Protein AF-A0A9E3J7A1-F1 (afdb_monomer_lite)

Radius of gyration: 21.04 Å; chains: 1; bounding box: 56×42×34 Å

Secondary structure (DSSP, 8-state):
--HHHHHHHHHHHHHHHHHHHHHHHHHHHHHHHHHHHHTTT--HHHHHHSSTTHHHHHHHHHH-S--EEE-TTS-EEEGGGGS--

Stru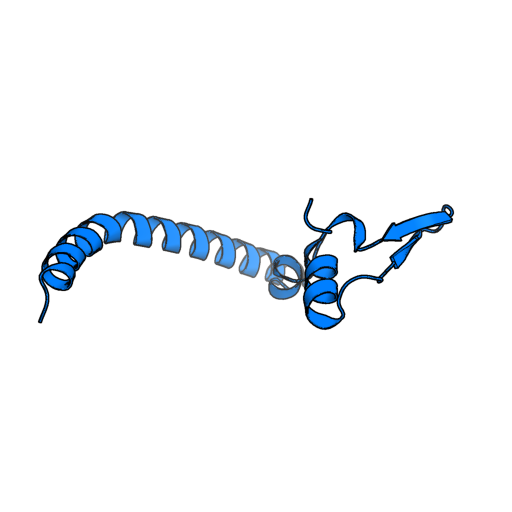cture (mmCIF, N/CA/C/O backbone):
data_AF-A0A9E3J7A1-F1
#
_entry.id   AF-A0A9E3J7A1-F1
#
loop_
_atom_site.group_PDB
_atom_site.id
_atom_site.type_symbol
_atom_site.label_atom_id
_atom_site.label_alt_id
_atom_site.label_comp_id
_atom_site.label_asym_id
_atom_site.label_entity_id
_atom_site.label_seq_id
_atom_site.pdbx_PDB_ins_code
_atom_site.Cartn_x
_atom_site.Cartn_y
_atom_site.Cartn_z
_atom_site.occupancy
_atom_site.B_iso_or_equiv
_atom_site.auth_seq_id
_atom_site.auth_comp_id
_atom_site.auth_asym_id
_atom_site.auth_atom_id
_atom_site.pdbx_PDB_model_num
ATOM 1 N N . MET A 1 1 ? -28.358 -26.166 14.920 1.00 51.28 1 MET A N 1
ATOM 2 C CA . MET A 1 1 ? -27.934 -24.818 14.480 1.00 51.28 1 MET A CA 1
ATOM 3 C C . MET A 1 1 ? -27.247 -24.166 15.671 1.00 51.28 1 MET A C 1
ATOM 5 O O . MET A 1 1 ? -27.869 -24.073 16.715 1.00 51.28 1 MET A O 1
ATOM 9 N N . THR A 1 2 ? -25.939 -23.950 15.597 1.00 55.00 2 THR A N 1
ATOM 10 C CA . THR A 1 2 ? -24.992 -24.191 16.702 1.00 55.00 2 THR A CA 1
ATOM 11 C C . THR A 1 2 ? -24.644 -22.965 17.558 1.00 55.00 2 THR A C 1
ATOM 13 O O . THR A 1 2 ? -24.537 -21.849 17.061 1.00 55.00 2 THR A O 1
ATOM 16 N N . ASP A 1 3 ? -24.372 -23.231 18.840 1.00 63.47 3 ASP A N 1
ATOM 17 C CA . ASP A 1 3 ? -23.874 -22.372 19.940 1.00 63.47 3 ASP A CA 1
ATOM 18 C C . ASP A 1 3 ? -22.688 -21.432 19.592 1.00 63.47 3 ASP A C 1
ATOM 20 O O . ASP A 1 3 ? -22.376 -20.488 20.315 1.00 63.47 3 ASP A O 1
ATOM 24 N N . LEU A 1 4 ? -22.031 -21.654 18.449 1.00 62.97 4 LEU A N 1
ATOM 25 C CA . LEU A 1 4 ? -21.037 -20.739 17.886 1.00 62.97 4 LEU A CA 1
ATOM 26 C C . LEU A 1 4 ? -21.688 -19.437 17.401 1.00 62.97 4 LEU A C 1
ATOM 28 O O . LEU A 1 4 ? -21.229 -18.362 17.773 1.00 62.97 4 LEU A O 1
ATOM 32 N N . GLY A 1 5 ? -22.789 -19.516 16.644 1.00 62.59 5 GLY A N 1
ATOM 33 C CA . GLY A 1 5 ? -23.450 -18.338 16.069 1.00 62.59 5 GLY A CA 1
ATOM 34 C C . GLY A 1 5 ? -24.014 -17.388 17.130 1.00 62.59 5 GLY A C 1
ATOM 35 O O . GLY A 1 5 ? -23.908 -16.170 16.993 1.00 62.59 5 GLY A O 1
ATOM 36 N N . THR A 1 6 ? -24.520 -17.941 18.235 1.00 63.44 6 THR A N 1
ATOM 37 C CA . THR A 1 6 ? -25.047 -17.179 19.377 1.00 63.44 6 THR A CA 1
ATOM 38 C C . THR A 1 6 ? -23.951 -16.487 20.194 1.00 63.44 6 THR A C 1
ATOM 40 O O . THR A 1 6 ? -24.213 -15.443 20.787 1.00 63.44 6 THR A O 1
ATOM 43 N N . ARG A 1 7 ? -22.710 -17.004 20.206 1.00 63.28 7 ARG A N 1
ATOM 44 C CA . ARG A 1 7 ? -21.546 -16.318 20.805 1.00 63.28 7 ARG A CA 1
ATOM 45 C C . ARG A 1 7 ? -20.910 -15.286 19.872 1.00 63.28 7 ARG A C 1
ATOM 47 O O . ARG A 1 7 ? -20.380 -14.284 20.354 1.00 63.28 7 ARG A O 1
ATOM 54 N N . THR A 1 8 ? -20.949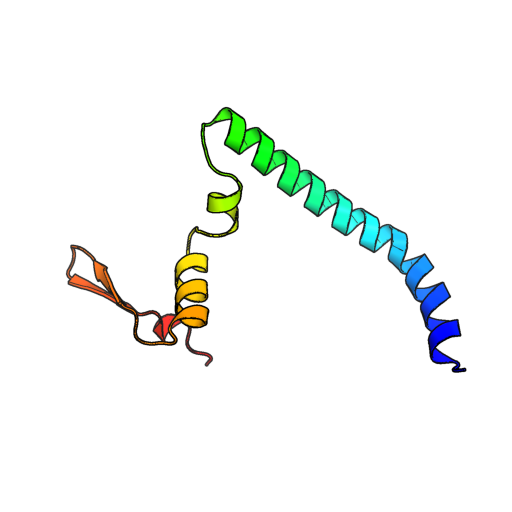 -15.502 18.556 1.00 70.75 8 THR A N 1
ATOM 55 C CA . THR A 1 8 ? -20.319 -14.598 17.581 1.00 70.75 8 THR A CA 1
ATOM 56 C C . THR A 1 8 ? -21.042 -13.258 17.476 1.00 70.75 8 THR A C 1
ATOM 58 O O . THR A 1 8 ? -20.378 -12.230 17.404 1.00 70.75 8 THR A O 1
ATOM 61 N N . GLU A 1 9 ? -22.376 -13.222 17.532 1.00 71.44 9 GLU A N 1
ATOM 62 C CA . GLU A 1 9 ? -23.141 -11.964 17.488 1.00 71.44 9 GLU A CA 1
ATOM 63 C C . GLU A 1 9 ? -22.755 -10.944 18.580 1.00 71.44 9 GLU A C 1
ATOM 65 O O . GLU A 1 9 ? -22.428 -9.800 18.242 1.00 71.44 9 GLU A O 1
ATOM 70 N N . PRO A 1 10 ? -22.753 -11.295 19.882 1.00 77.31 10 PRO A N 1
ATOM 71 C CA . PRO A 1 10 ? -22.354 -10.359 20.930 1.00 77.31 10 PRO A CA 1
ATOM 72 C C . PRO A 1 10 ? -20.870 -9.982 20.842 1.00 77.31 10 PRO A C 1
ATOM 74 O O . PRO A 1 10 ? -20.515 -8.845 21.161 1.00 77.31 10 PRO A O 1
ATOM 77 N N . ALA A 1 11 ? -20.005 -10.885 20.370 1.00 79.69 11 ALA A N 1
ATOM 78 C CA . ALA A 1 11 ? -18.600 -10.575 20.112 1.00 79.69 11 ALA A CA 1
ATOM 79 C C . ALA A 1 11 ? -18.438 -9.559 18.965 1.00 79.69 11 ALA A C 1
ATOM 81 O O . ALA A 1 11 ? -17.687 -8.594 19.099 1.00 79.69 11 ALA A O 1
ATOM 82 N N . LEU A 1 12 ? -19.193 -9.715 17.875 1.00 79.88 12 LEU A N 1
ATOM 83 C CA . LEU A 1 12 ? -19.147 -8.829 16.713 1.00 79.88 12 LEU A CA 1
ATOM 84 C C . LEU A 1 12 ? -19.676 -7.429 17.044 1.00 79.88 12 LEU A C 1
ATOM 86 O O . LEU A 1 12 ? -19.057 -6.437 16.671 1.00 79.88 12 LEU A O 1
ATOM 90 N N . ARG A 1 13 ? -20.770 -7.329 17.813 1.00 84.44 13 ARG A N 1
ATOM 91 C CA . ARG A 1 13 ? -21.307 -6.035 18.278 1.00 84.44 13 ARG A CA 1
ATOM 92 C C . ARG A 1 13 ? -20.313 -5.277 19.157 1.00 84.44 13 ARG A C 1
ATOM 94 O O . ARG A 1 13 ? -20.212 -4.060 19.047 1.00 84.44 13 ARG A O 1
ATOM 101 N N . ARG A 1 14 ? -19.552 -5.986 19.998 1.00 87.75 14 ARG A N 1
ATOM 102 C CA . ARG A 1 14 ? -18.481 -5.391 20.817 1.00 87.75 14 ARG A CA 1
ATOM 103 C C . ARG A 1 14 ? -17.262 -4.991 19.989 1.00 87.75 14 ARG A C 1
ATOM 105 O O . ARG A 1 14 ? -16.632 -3.988 20.300 1.00 87.75 14 ARG A O 1
ATOM 112 N N . ALA A 1 15 ? -16.939 -5.749 18.943 1.00 92.12 15 ALA A N 1
ATOM 113 C CA . ALA A 1 15 ? -15.842 -5.434 18.031 1.00 92.12 15 ALA A CA 1
ATOM 114 C C . ALA A 1 15 ? -16.193 -4.319 17.030 1.00 92.12 15 ALA A C 1
ATOM 116 O O . ALA A 1 15 ? -15.289 -3.679 16.497 1.00 92.12 15 ALA A O 1
ATOM 117 N N . ALA A 1 16 ? -17.482 -4.059 16.785 1.00 93.94 16 ALA A N 1
ATOM 118 C CA . ALA A 1 16 ? -17.941 -3.115 15.769 1.00 93.94 16 ALA A CA 1
ATOM 119 C C . ALA A 1 16 ? -17.321 -1.706 15.887 1.00 93.94 16 ALA A C 1
ATOM 121 O O . ALA A 1 16 ? -16.855 -1.207 14.864 1.00 93.94 16 ALA A O 1
ATOM 122 N N . PRO A 1 17 ? -17.207 -1.075 17.076 1.00 95.31 17 PRO A N 1
ATOM 123 C CA . PRO A 1 17 ? -16.552 0.229 17.199 1.00 95.31 17 PRO A CA 1
ATOM 124 C C . PRO A 1 17 ? -15.064 0.186 16.830 1.00 95.31 17 PRO A C 1
ATOM 126 O O . PRO A 1 17 ? -14.564 1.097 16.175 1.00 95.31 17 PRO A O 1
ATOM 129 N N . ALA A 1 18 ? -14.360 -0.887 17.206 1.00 95.69 18 ALA A N 1
ATOM 130 C CA . ALA A 1 18 ? -12.945 -1.059 16.886 1.00 95.69 18 ALA A CA 1
ATOM 131 C C . ALA A 1 18 ? -12.732 -1.282 15.381 1.00 95.69 18 ALA A C 1
ATOM 133 O O . ALA A 1 18 ? -11.853 -0.663 14.783 1.00 95.69 18 ALA A O 1
ATOM 134 N N . LEU A 1 19 ? -13.572 -2.109 14.752 1.00 96.50 19 LEU A N 1
ATOM 135 C CA . LEU A 1 19 ? -13.548 -2.330 13.304 1.00 96.50 19 LEU A CA 1
ATOM 136 C C . LEU A 1 19 ? -13.902 -1.055 12.535 1.00 96.50 19 LEU A C 1
ATOM 138 O O . LEU A 1 19 ? -13.251 -0.744 11.540 1.00 96.50 19 LEU A O 1
ATOM 142 N N . PHE A 1 20 ? -14.888 -0.294 13.015 1.00 97.62 20 PHE A N 1
ATOM 143 C CA . PHE A 1 20 ? -15.256 0.988 12.427 1.00 97.62 20 PHE A CA 1
ATOM 144 C C . PHE A 1 20 ? -14.113 1.996 12.534 1.00 97.62 20 PHE A C 1
ATOM 146 O O . PHE A 1 20 ? -13.754 2.609 11.535 1.00 97.62 20 PHE A O 1
ATOM 153 N N . GLY A 1 21 ? -13.487 2.123 13.708 1.00 98.31 21 GLY A N 1
ATOM 154 C CA . GLY A 1 21 ? -12.318 2.981 13.895 1.00 98.31 21 GLY A CA 1
ATOM 155 C C . GLY A 1 21 ? -11.164 2.588 12.971 1.00 98.31 21 GLY A C 1
ATOM 156 O O . GLY A 1 21 ? -10.598 3.441 12.290 1.00 98.31 21 GLY A O 1
ATOM 157 N N . TYR A 1 22 ? -10.864 1.291 12.870 1.00 97.62 22 TYR A N 1
ATOM 158 C CA . TYR A 1 22 ? -9.853 0.777 11.947 1.00 97.62 22 TYR A CA 1
ATOM 159 C C . TYR A 1 22 ? -10.168 1.132 10.487 1.00 97.62 22 TYR A C 1
ATOM 161 O O . TYR A 1 22 ? -9.316 1.681 9.782 1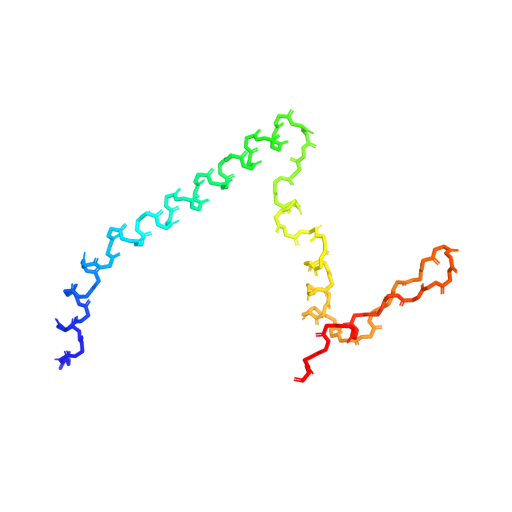.00 97.62 22 TYR A O 1
ATOM 169 N N . ALA A 1 23 ? -11.395 0.865 10.036 1.00 98.44 23 ALA A N 1
ATOM 170 C CA . ALA A 1 23 ? -11.832 1.173 8.679 1.00 98.44 23 ALA A CA 1
ATOM 171 C C . ALA A 1 23 ? -11.805 2.683 8.400 1.00 98.44 23 ALA A C 1
ATOM 173 O O . ALA A 1 23 ? -11.328 3.096 7.346 1.00 98.44 23 ALA A O 1
ATOM 174 N N . ALA A 1 24 ? -12.243 3.507 9.355 1.00 98.50 24 ALA A N 1
ATOM 175 C CA . ALA A 1 24 ? -12.242 4.962 9.246 1.00 98.50 24 ALA A CA 1
ATOM 176 C C . ALA A 1 24 ? -10.821 5.517 9.093 1.00 98.50 24 ALA A C 1
ATOM 178 O O . ALA A 1 24 ? -10.570 6.327 8.202 1.00 98.50 24 ALA A O 1
ATOM 179 N N . VAL A 1 25 ? -9.865 5.035 9.895 1.00 98.56 25 VAL A N 1
ATOM 180 C CA . VAL A 1 25 ? -8.453 5.434 9.780 1.00 98.56 25 VAL A CA 1
ATOM 181 C C . VAL A 1 25 ? -7.873 5.022 8.424 1.00 98.56 25 VAL A C 1
ATOM 183 O O . VAL A 1 25 ? -7.197 5.821 7.774 1.00 98.56 25 VAL A O 1
ATOM 186 N N . ARG A 1 26 ? -8.161 3.800 7.954 1.00 98.38 26 ARG A N 1
ATOM 187 C CA . ARG A 1 26 ? -7.718 3.334 6.628 1.00 98.38 26 ARG A CA 1
ATOM 188 C C . ARG A 1 26 ? -8.306 4.184 5.504 1.00 98.38 26 ARG A C 1
ATOM 190 O O . ARG A 1 26 ? -7.562 4.612 4.625 1.00 98.38 26 ARG A O 1
ATOM 197 N N . ALA A 1 27 ? -9.607 4.462 5.552 1.00 98.56 27 ALA A N 1
ATOM 198 C CA . ALA A 1 27 ? -10.293 5.292 4.568 1.00 98.56 27 ALA A CA 1
ATOM 199 C C . ALA A 1 27 ? -9.733 6.720 4.543 1.00 98.56 27 ALA A C 1
ATOM 201 O O . ALA A 1 27 ? -9.458 7.249 3.469 1.00 98.56 27 ALA A O 1
ATOM 202 N N . LEU A 1 28 ? -9.481 7.316 5.713 1.00 98.75 28 LEU A N 1
ATOM 203 C CA . LEU A 1 28 ? -8.866 8.638 5.823 1.00 98.75 28 LEU A CA 1
ATOM 204 C C . LEU A 1 28 ? -7.467 8.670 5.191 1.00 98.75 28 LEU A C 1
ATOM 206 O O . LEU A 1 28 ? -7.146 9.596 4.443 1.00 98.75 28 LEU A O 1
ATOM 210 N N . GLY A 1 29 ? -6.646 7.648 5.443 1.00 98.19 29 GLY A N 1
ATOM 211 C CA . GLY A 1 29 ? -5.326 7.510 4.826 1.00 98.19 29 GLY A CA 1
ATOM 212 C C . GLY A 1 29 ? -5.395 7.389 3.300 1.00 98.19 29 GLY A C 1
ATOM 213 O O . GLY A 1 29 ? -4.683 8.106 2.596 1.00 98.19 29 GLY A O 1
ATOM 214 N N . LEU A 1 30 ? -6.290 6.542 2.778 1.00 98.19 30 LEU A N 1
ATOM 215 C CA . LEU A 1 30 ? -6.507 6.391 1.334 1.00 98.19 30 LEU A CA 1
ATOM 216 C C . LEU A 1 30 ? -7.010 7.688 0.690 1.00 98.19 30 LEU A C 1
ATOM 218 O O . LEU A 1 30 ? -6.517 8.070 -0.368 1.00 98.19 30 LEU A O 1
ATOM 222 N N . MET A 1 31 ? -7.937 8.392 1.341 1.00 98.56 31 MET A N 1
ATOM 223 C CA . MET A 1 31 ? -8.455 9.672 0.859 1.00 98.56 31 MET A CA 1
ATOM 224 C C . MET A 1 31 ? -7.356 10.737 0.825 1.00 98.56 31 MET A C 1
ATOM 226 O O . MET A 1 31 ? -7.207 11.440 -0.171 1.00 98.56 31 MET A O 1
ATOM 230 N N . THR A 1 32 ? -6.530 10.806 1.869 1.00 98.44 32 THR A N 1
ATOM 231 C CA . THR A 1 32 ? -5.383 11.722 1.927 1.00 98.44 32 THR A CA 1
ATOM 232 C C . THR A 1 32 ? -4.397 11.437 0.795 1.00 98.44 32 THR A C 1
ATOM 234 O O . THR A 1 32 ? -3.993 12.359 0.087 1.00 98.44 32 THR A O 1
ATOM 237 N N . LEU A 1 33 ? -4.048 10.162 0.575 1.00 97.94 33 LEU A N 1
ATOM 238 C CA . LEU A 1 33 ? -3.168 9.748 -0.519 1.00 97.94 33 LEU A CA 1
ATOM 239 C C . LEU A 1 33 ? -3.763 10.103 -1.886 1.00 97.94 33 LEU A C 1
ATOM 241 O O . LEU A 1 33 ? -3.045 10.627 -2.737 1.00 97.94 33 LEU A O 1
ATOM 245 N N . ALA A 1 34 ? -5.053 9.840 -2.099 1.00 97.94 34 ALA A N 1
ATOM 246 C CA . ALA A 1 34 ? -5.740 10.117 -3.356 1.00 97.94 34 ALA A CA 1
ATOM 247 C C . ALA A 1 34 ? -5.746 11.617 -3.680 1.00 97.94 34 ALA A C 1
ATOM 249 O O . ALA A 1 34 ? -5.312 12.008 -4.763 1.00 97.94 34 ALA A O 1
ATOM 250 N N . LEU A 1 35 ? -6.153 12.457 -2.723 1.00 98.31 35 LEU A N 1
ATOM 251 C CA . LEU A 1 35 ? -6.196 13.912 -2.886 1.00 98.31 35 LEU A CA 1
ATOM 252 C C . LEU A 1 35 ? -4.797 14.504 -3.100 1.00 98.31 35 LEU A C 1
ATOM 254 O O . LEU A 1 35 ? -4.593 15.317 -4.001 1.00 98.31 35 LEU A O 1
ATOM 258 N N . TRP A 1 36 ? -3.811 14.062 -2.315 1.00 98.44 36 TRP A N 1
ATOM 259 C CA . TRP A 1 36 ? -2.424 14.507 -2.458 1.00 98.44 36 TRP A CA 1
ATOM 260 C C . TRP A 1 36 ? -1.824 14.120 -3.814 1.00 98.44 36 TRP A C 1
ATOM 262 O O . TRP A 1 36 ? -1.095 14.917 -4.408 1.00 98.44 36 TRP A O 1
ATOM 272 N N . SER A 1 37 ? -2.124 12.909 -4.295 1.00 97.75 37 SER A N 1
ATOM 273 C CA . SER A 1 37 ? -1.612 12.396 -5.571 1.00 97.75 37 SER A CA 1
ATOM 274 C C . SER A 1 37 ? -2.244 13.128 -6.747 1.00 97.75 37 SER A C 1
ATOM 276 O O . SER A 1 37 ? -1.526 13.534 -7.658 1.00 97.75 37 SER A O 1
ATOM 278 N N . ALA A 1 38 ? -3.559 13.364 -6.687 1.00 96.38 38 ALA A N 1
ATOM 279 C CA . ALA A 1 38 ? -4.286 14.137 -7.687 1.00 96.38 38 ALA A CA 1
ATOM 280 C C . ALA A 1 38 ? -3.719 15.558 -7.821 1.00 96.38 38 ALA A C 1
ATOM 282 O O . ALA A 1 38 ? -3.445 16.001 -8.928 1.00 96.38 38 ALA A O 1
ATOM 283 N N . GLY A 1 39 ? -3.434 16.236 -6.703 1.00 97.94 39 GLY A N 1
ATOM 284 C CA . GLY A 1 39 ? -2.824 17.573 -6.717 1.00 97.94 39 GLY A CA 1
ATOM 285 C C . GLY A 1 39 ? -1.355 17.629 -7.170 1.00 97.94 39 GLY A C 1
ATOM 286 O O . GLY A 1 39 ? -0.775 18.710 -7.187 1.00 97.94 39 GLY A O 1
ATOM 287 N N . ARG A 1 40 ? -0.722 16.489 -7.476 1.00 97.12 40 ARG A N 1
ATOM 288 C CA . ARG A 1 40 ? 0.685 16.384 -7.913 1.00 97.12 40 ARG A CA 1
ATOM 289 C C . ARG A 1 40 ? 0.858 15.622 -9.227 1.00 97.12 40 ARG A C 1
ATOM 291 O O . ARG A 1 40 ? 1.985 15.230 -9.544 1.00 97.12 40 ARG A O 1
ATOM 298 N N . ASP A 1 41 ? -0.238 15.345 -9.929 1.00 95.94 41 ASP A N 1
ATOM 299 C CA . ASP A 1 41 ? -0.249 14.532 -11.148 1.00 95.94 41 ASP A CA 1
ATOM 300 C C . ASP A 1 41 ? 0.435 13.166 -10.948 1.00 95.94 41 ASP A C 1
ATOM 302 O O . ASP A 1 41 ? 1.212 12.679 -11.773 1.00 95.94 41 ASP A O 1
ATOM 306 N N . LYS A 1 42 ? 0.188 12.541 -9.788 1.00 95.56 42 LYS A N 1
ATOM 307 C CA . LYS A 1 42 ? 0.675 11.199 -9.446 1.00 95.56 42 LYS A CA 1
ATOM 308 C C . LYS A 1 42 ? -0.477 10.201 -9.415 1.00 95.56 42 LYS A C 1
ATOM 310 O O . LYS A 1 42 ? -1.597 10.518 -9.026 1.00 95.56 42 LYS A O 1
ATOM 315 N N . SER A 1 43 ? -0.172 8.948 -9.743 1.00 95.62 43 SER A N 1
ATOM 316 C CA . SER A 1 43 ? -1.102 7.829 -9.575 1.00 95.62 43 SER A CA 1
ATOM 317 C C . SER A 1 43 ? -1.055 7.311 -8.135 1.00 95.62 43 SER A C 1
ATOM 319 O O . SER A 1 43 ? -0.058 6.719 -7.712 1.00 95.62 43 SER A O 1
ATOM 321 N N . ALA A 1 44 ? -2.148 7.498 -7.388 1.00 95.94 44 ALA A N 1
ATOM 322 C CA . ALA A 1 44 ? -2.296 6.939 -6.042 1.00 95.94 44 ALA A CA 1
ATOM 323 C C . ALA A 1 44 ? -2.207 5.404 -6.054 1.00 95.94 44 ALA A C 1
ATOM 325 O O . ALA A 1 44 ? -1.590 4.817 -5.168 1.00 95.94 44 ALA A O 1
ATOM 326 N N . TYR A 1 45 ? -2.762 4.764 -7.090 1.00 94.62 45 TYR A N 1
ATOM 327 C CA . TYR A 1 45 ? -2.691 3.316 -7.270 1.00 94.62 45 TYR A CA 1
ATOM 328 C C . TYR A 1 45 ? -1.241 2.843 -7.404 1.00 94.62 45 TYR A C 1
ATOM 330 O O . TYR A 1 45 ? -0.813 1.971 -6.660 1.00 94.62 45 TYR A O 1
ATOM 338 N N . THR A 1 46 ? -0.449 3.482 -8.268 1.00 94.69 46 THR A N 1
ATOM 339 C CA . THR A 1 46 ? 0.971 3.144 -8.459 1.00 94.69 46 THR A CA 1
ATOM 340 C C . THR A 1 46 ? 1.780 3.355 -7.180 1.00 94.69 46 THR A C 1
ATOM 342 O O . THR A 1 46 ? 2.619 2.529 -6.840 1.00 94.69 46 THR A O 1
ATOM 345 N N . LEU A 1 47 ? 1.521 4.434 -6.437 1.00 94.06 47 LEU A N 1
ATOM 346 C CA . LEU A 1 47 ? 2.187 4.675 -5.154 1.00 94.06 47 LEU A CA 1
ATOM 347 C C . LEU A 1 47 ? 1.852 3.610 -4.106 1.00 94.06 47 LEU A C 1
ATOM 349 O O . LEU A 1 47 ? 2.702 3.312 -3.268 1.00 94.06 47 LEU A O 1
ATOM 353 N N . LEU A 1 48 ? 0.638 3.061 -4.158 1.00 93.44 48 LEU A N 1
ATOM 354 C CA . LEU A 1 48 ? 0.161 2.044 -3.231 1.00 93.44 48 LEU A CA 1
ATOM 355 C C . LEU A 1 48 ? 0.655 0.635 -3.590 1.00 93.44 48 LEU A C 1
ATOM 357 O O . LEU A 1 48 ? 0.936 -0.144 -2.685 1.00 93.44 48 LEU A O 1
ATOM 361 N N . THR A 1 49 ? 0.754 0.301 -4.882 1.00 91.75 49 THR A N 1
ATOM 362 C CA . THR A 1 49 ? 0.970 -1.087 -5.339 1.00 91.75 49 THR A CA 1
ATOM 363 C C . THR A 1 49 ? 2.302 -1.332 -6.045 1.00 91.75 49 THR A C 1
ATOM 365 O O . THR A 1 49 ? 2.761 -2.467 -6.098 1.00 91.75 49 THR A O 1
ATOM 368 N N . ALA A 1 50 ? 2.946 -0.296 -6.582 1.00 93.81 50 ALA A N 1
ATOM 369 C CA . ALA A 1 50 ? 4.066 -0.424 -7.514 1.00 93.81 50 ALA A CA 1
ATOM 370 C C . ALA A 1 50 ? 5.286 0.400 -7.072 1.00 93.81 50 ALA A C 1
ATOM 372 O O . ALA A 1 50 ? 5.948 1.054 -7.880 1.00 93.81 50 ALA A O 1
ATOM 373 N N . ARG A 1 51 ? 5.587 0.388 -5.769 1.00 92.19 51 ARG A N 1
ATOM 374 C CA . ARG A 1 51 ? 6.723 1.108 -5.182 1.00 92.19 51 ARG A CA 1
ATOM 375 C C . ARG A 1 51 ? 7.504 0.205 -4.229 1.00 92.19 51 ARG A C 1
ATOM 377 O O . ARG A 1 51 ? 6.912 -0.634 -3.556 1.00 92.19 51 ARG A O 1
ATOM 384 N N . TRP A 1 52 ? 8.814 0.439 -4.128 1.00 89.75 52 TRP A N 1
ATOM 385 C CA . TRP A 1 52 ? 9.716 -0.332 -3.263 1.00 89.75 52 TRP A CA 1
ATOM 386 C C . TRP A 1 52 ? 9.640 -1.836 -3.575 1.00 89.75 52 TRP A C 1
ATOM 388 O O . TRP A 1 52 ? 9.542 -2.222 -4.742 1.00 89.75 52 TRP A O 1
ATOM 398 N N . ASP A 1 53 ? 9.647 -2.670 -2.536 1.00 92.81 53 ASP A N 1
ATOM 399 C CA . ASP A 1 53 ? 9.689 -4.123 -2.656 1.00 92.81 53 ASP A CA 1
ATOM 400 C C . ASP A 1 53 ? 8.401 -4.760 -3.163 1.00 92.81 53 ASP A C 1
ATOM 402 O O . ASP A 1 53 ? 8.419 -5.916 -3.579 1.00 92.81 53 ASP A O 1
ATOM 406 N N . ALA A 1 54 ? 7.302 -4.004 -3.247 1.00 92.12 54 ALA A N 1
ATOM 407 C CA . ALA A 1 54 ? 6.060 -4.504 -3.827 1.00 92.12 54 ALA A CA 1
ATOM 408 C C . ALA A 1 54 ? 6.275 -5.036 -5.255 1.00 92.12 54 ALA A C 1
ATOM 410 O O . ALA A 1 54 ? 5.779 -6.103 -5.597 1.00 92.12 54 ALA A O 1
ATOM 411 N N . LEU A 1 55 ? 7.097 -4.357 -6.066 1.00 93.69 55 LEU A N 1
ATOM 412 C CA . LEU A 1 55 ? 7.411 -4.804 -7.428 1.00 93.69 55 LEU A CA 1
ATOM 413 C C . LEU A 1 55 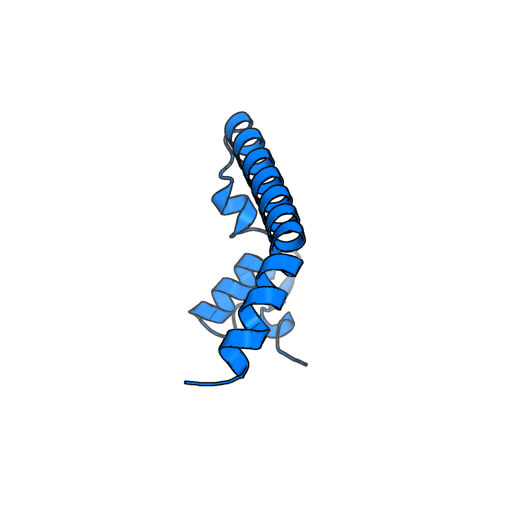? 8.228 -6.100 -7.477 1.00 93.69 55 LEU A C 1
ATOM 415 O O . LEU A 1 55 ? 8.149 -6.827 -8.469 1.00 93.69 55 LEU A O 1
ATOM 419 N N . TRP A 1 56 ? 9.033 -6.371 -6.449 1.00 94.50 56 TRP A N 1
ATOM 420 C CA . TRP A 1 56 ? 9.783 -7.618 -6.333 1.00 94.50 56 TRP A CA 1
ATOM 421 C C . TRP A 1 56 ? 8.847 -8.762 -5.941 1.00 94.50 56 TRP A C 1
ATOM 423 O O . TRP A 1 56 ? 8.859 -9.796 -6.604 1.00 94.50 56 TRP A O 1
ATOM 433 N N . TYR A 1 57 ? 7.969 -8.552 -4.953 1.00 93.06 57 TYR A N 1
ATOM 434 C CA . TYR A 1 57 ? 6.983 -9.552 -4.532 1.00 93.06 57 TYR A CA 1
ATOM 435 C C . TYR A 1 57 ? 5.961 -9.884 -5.617 1.00 93.06 57 TYR A C 1
ATOM 437 O O . TYR A 1 57 ? 5.700 -11.061 -5.847 1.00 93.06 57 TYR A O 1
ATOM 445 N N . THR A 1 58 ? 5.417 -8.886 -6.319 1.00 93.62 58 THR A N 1
ATOM 446 C CA . THR A 1 58 ? 4.497 -9.134 -7.440 1.00 93.62 58 THR A CA 1
ATOM 447 C C . THR A 1 58 ? 5.178 -9.979 -8.513 1.00 93.62 58 THR A C 1
ATOM 449 O O . THR A 1 58 ? 4.603 -10.961 -8.967 1.00 93.62 58 THR A O 1
ATOM 452 N N . ARG A 1 59 ? 6.446 -9.692 -8.839 1.00 93.50 59 ARG A N 1
ATOM 453 C CA . ARG A 1 59 ? 7.219 -10.520 -9.773 1.00 93.50 59 ARG A CA 1
ATOM 454 C C . ARG A 1 59 ? 7.472 -11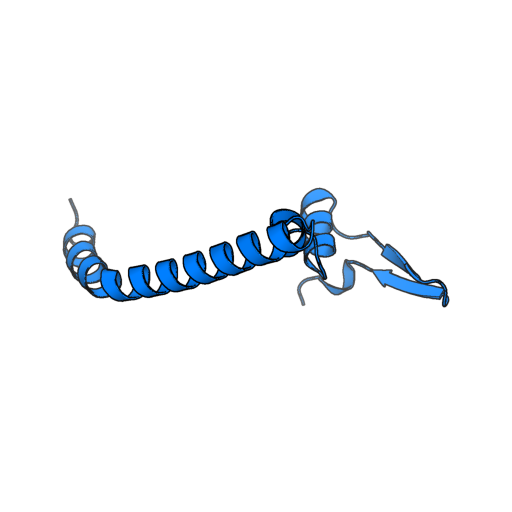.933 -9.269 1.00 93.50 59 ARG A C 1
ATOM 456 O O . ARG A 1 59 ? 7.387 -12.858 -10.063 1.00 93.50 59 ARG A O 1
ATOM 463 N N . VAL A 1 60 ? 7.769 -12.119 -7.983 1.00 95.19 60 VAL A N 1
ATOM 464 C CA . VAL A 1 60 ? 7.894 -13.465 -7.397 1.00 95.19 60 VAL A CA 1
ATOM 465 C C . VAL A 1 60 ? 6.567 -14.219 -7.496 1.00 95.19 60 VAL A C 1
ATOM 467 O O . VAL A 1 60 ? 6.561 -15.388 -7.861 1.00 95.19 60 VAL A O 1
ATOM 470 N N . ALA A 1 61 ? 5.442 -13.560 -7.216 1.00 94.62 61 ALA A N 1
ATOM 471 C CA . ALA A 1 61 ? 4.122 -14.175 -7.315 1.00 94.62 61 ALA A CA 1
ATOM 472 C C . ALA A 1 61 ? 3.748 -14.543 -8.762 1.00 94.62 61 ALA A C 1
ATOM 474 O O . ALA A 1 61 ? 3.125 -15.577 -8.987 1.00 94.62 61 ALA A O 1
ATOM 475 N N . GLU A 1 62 ? 4.132 -13.717 -9.736 1.00 94.81 62 GLU A N 1
ATOM 476 C CA . GLU A 1 62 ? 3.828 -13.928 -11.155 1.00 94.81 62 GLU A CA 1
ATOM 477 C C . GLU A 1 62 ? 4.783 -14.917 -11.842 1.00 94.81 62 GLU A C 1
ATOM 479 O O . GLU A 1 62 ? 4.352 -15.691 -12.693 1.00 94.81 62 GLU A O 1
ATOM 484 N N . LEU A 1 63 ? 6.076 -14.881 -11.504 1.00 95.44 63 LEU A N 1
ATOM 485 C CA . LEU A 1 63 ? 7.152 -15.532 -12.268 1.00 95.44 63 LEU A CA 1
ATOM 486 C C . LEU A 1 63 ? 8.030 -16.475 -11.432 1.00 95.44 63 LEU A C 1
ATOM 488 O O . LEU A 1 63 ? 8.877 -17.172 -11.985 1.00 95.44 63 LEU A O 1
ATOM 492 N N . GLY A 1 64 ? 7.857 -16.503 -10.112 1.00 94.50 64 GLY A N 1
ATOM 493 C CA . GLY A 1 64 ? 8.736 -17.225 -9.197 1.00 94.50 64 GLY A CA 1
ATOM 494 C C . GLY A 1 64 ? 10.072 -16.519 -8.929 1.00 94.50 64 GLY A C 1
ATOM 495 O O . GLY A 1 64 ? 10.283 -15.335 -9.215 1.00 94.50 64 GLY A O 1
ATOM 496 N N . TYR A 1 65 ? 10.994 -17.261 -8.320 1.00 94.88 65 TYR A N 1
ATOM 497 C CA . TYR A 1 65 ? 12.342 -16.784 -8.008 1.00 94.88 65 TYR A CA 1
ATOM 498 C C . TYR A 1 65 ? 13.286 -16.892 -9.215 1.00 94.88 65 TYR A C 1
ATOM 500 O O . TYR A 1 65 ? 13.116 -17.758 -10.069 1.00 94.88 65 TYR A O 1
ATOM 508 N N . GLY A 1 66 ? 14.298 -16.021 -9.264 1.00 91.25 66 GLY A N 1
ATOM 509 C CA . GLY A 1 66 ? 15.315 -15.972 -10.323 1.00 91.25 66 GLY A CA 1
ATOM 510 C C . GLY A 1 66 ? 15.396 -14.641 -11.079 1.00 91.25 66 GLY A C 1
ATOM 511 O O . GLY A 1 66 ? 16.208 -14.509 -11.991 1.00 91.25 66 GLY A O 1
ATOM 512 N N . TYR A 1 67 ? 14.574 -13.647 -10.723 1.00 93.12 67 TYR A N 1
ATOM 513 C CA . TYR A 1 67 ? 14.671 -12.306 -11.300 1.00 93.12 67 TYR A CA 1
ATOM 514 C C . TYR A 1 67 ? 15.765 -11.493 -10.600 1.00 93.12 67 TYR A C 1
ATOM 516 O O . TYR A 1 67 ? 15.776 -11.391 -9.371 1.00 93.12 67 TYR A O 1
ATOM 524 N N . GLU A 1 68 ? 16.637 -10.861 -11.389 1.00 94.50 68 GLU A N 1
ATOM 525 C CA . GLU A 1 68 ? 17.756 -10.060 -10.893 1.00 94.50 68 GLU A CA 1
ATOM 526 C C . GLU A 1 68 ? 17.878 -8.728 -11.641 1.00 94.50 68 GLU A C 1
ATOM 528 O O . GLU A 1 68 ? 17.623 -8.639 -12.843 1.00 94.50 68 GLU A O 1
ATOM 533 N N . VAL A 1 69 ? 18.299 -7.681 -10.931 1.00 92.81 69 VAL A N 1
ATOM 534 C CA . VAL A 1 69 ? 18.635 -6.368 -11.496 1.00 92.81 69 VAL A CA 1
ATOM 535 C C . VAL A 1 69 ? 20.118 -6.112 -11.286 1.00 92.81 69 VAL A C 1
ATOM 537 O O . VAL A 1 69 ? 20.607 -6.202 -10.163 1.00 92.81 69 VAL A O 1
ATOM 540 N N . ARG A 1 70 ? 20.822 -5.747 -12.361 1.00 93.94 70 ARG A N 1
ATOM 541 C CA . ARG A 1 70 ? 22.213 -5.285 -12.298 1.00 93.94 70 ARG A CA 1
ATOM 542 C C . ARG A 1 70 ? 22.248 -3.766 -12.198 1.00 93.94 70 ARG A C 1
ATOM 544 O O . ARG A 1 70 ? 21.668 -3.086 -13.046 1.00 93.94 70 ARG A O 1
ATOM 551 N N . LEU A 1 71 ? 22.908 -3.242 -11.172 1.00 90.94 71 LEU A N 1
ATOM 552 C CA . LEU A 1 71 ? 23.094 -1.807 -10.986 1.00 90.94 71 LEU A CA 1
ATOM 553 C C . LEU A 1 71 ? 24.292 -1.297 -11.810 1.00 90.94 71 LEU A C 1
ATOM 555 O O . LEU A 1 71 ? 25.182 -2.076 -12.159 1.00 90.94 71 LEU A O 1
ATOM 559 N N . PRO A 1 72 ? 24.365 0.018 -12.103 1.00 92.00 72 PRO A N 1
ATOM 560 C CA . PRO A 1 72 ? 25.471 0.604 -12.868 1.00 92.00 72 PRO A CA 1
ATOM 561 C C . PRO A 1 72 ? 26.863 0.403 -12.248 1.00 92.00 72 PRO A C 1
ATOM 563 O O . PRO A 1 72 ? 27.863 0.477 -12.953 1.00 92.00 72 PRO A O 1
ATOM 566 N N . ASN A 1 73 ? 26.934 0.158 -10.938 1.00 93.38 73 ASN A N 1
ATOM 567 C CA . ASN A 1 73 ? 28.166 -0.122 -10.198 1.00 93.38 73 ASN A CA 1
ATOM 568 C C . ASN A 1 73 ? 28.587 -1.607 -10.236 1.00 93.38 73 ASN A C 1
ATOM 570 O O . ASN A 1 73 ? 29.630 -1.944 -9.686 1.00 93.38 73 ASN A O 1
ATOM 574 N N . GLY A 1 74 ? 27.804 -2.481 -10.877 1.00 92.12 74 GLY A N 1
ATOM 575 C CA . GLY A 1 74 ? 28.078 -3.914 -10.995 1.00 92.12 74 GLY A CA 1
ATOM 576 C C . GLY A 1 74 ? 27.381 -4.795 -9.955 1.00 92.12 74 GLY A C 1
ATOM 577 O O . GLY A 1 74 ? 27.402 -6.017 -10.114 1.00 92.12 74 GLY A O 1
ATOM 578 N N . ASP A 1 75 ? 26.723 -4.210 -8.950 1.00 93.12 75 ASP A N 1
ATOM 579 C CA . ASP A 1 75 ? 25.990 -4.972 -7.936 1.00 93.12 75 ASP A CA 1
ATOM 580 C C . ASP A 1 75 ? 24.776 -5.688 -8.541 1.00 93.12 75 ASP A C 1
ATOM 582 O O . ASP A 1 75 ? 24.125 -5.193 -9.469 1.00 93.12 75 ASP A O 1
ATOM 586 N N . VAL A 1 76 ? 24.451 -6.859 -7.990 1.00 93.44 76 VAL A N 1
ATOM 587 C CA . VAL A 1 76 ? 23.300 -7.670 -8.401 1.00 93.44 76 VAL A CA 1
ATOM 588 C C . VAL A 1 76 ? 22.285 -7.712 -7.270 1.00 93.44 76 VAL A C 1
ATOM 590 O O . VAL A 1 76 ? 22.570 -8.203 -6.181 1.00 93.44 76 VAL A O 1
ATOM 593 N N . HIS A 1 77 ? 21.079 -7.221 -7.536 1.00 93.12 77 HIS A N 1
ATOM 594 C CA . HIS A 1 77 ? 19.940 -7.364 -6.639 1.00 93.12 77 HIS A CA 1
ATOM 595 C C . HIS A 1 77 ? 19.074 -8.512 -7.137 1.00 93.12 77 HIS A C 1
ATOM 597 O O . HIS A 1 77 ? 18.437 -8.399 -8.183 1.00 93.12 77 HIS A O 1
ATOM 603 N N . SER A 1 78 ? 19.068 -9.616 -6.397 1.00 93.19 78 SER A N 1
ATOM 604 C CA . SER A 1 78 ? 18.298 -10.814 -6.727 1.00 93.19 78 SER A CA 1
ATOM 605 C C . SER A 1 78 ? 17.028 -10.888 -5.889 1.00 93.19 78 SER A C 1
ATOM 607 O O . SER A 1 78 ? 17.053 -10.608 -4.688 1.00 93.19 78 SER A O 1
ATOM 609 N N . ASN A 1 79 ? 15.918 -11.323 -6.490 1.00 94.06 79 ASN A N 1
ATOM 610 C CA . ASN A 1 79 ? 14.675 -11.561 -5.753 1.00 94.06 79 ASN A CA 1
ATOM 611 C C . ASN A 1 79 ? 14.782 -12.736 -4.761 1.00 94.06 79 ASN A C 1
ATOM 613 O O . ASN A 1 79 ? 13.915 -12.889 -3.902 1.00 94.06 79 ASN A O 1
ATOM 617 N N . LEU A 1 80 ? 15.872 -13.511 -4.816 1.00 92.56 80 LEU A N 1
ATOM 618 C CA . LEU A 1 80 ? 16.239 -14.494 -3.795 1.00 92.56 80 LEU A CA 1
ATOM 619 C C . LEU A 1 80 ? 16.471 -13.867 -2.415 1.00 92.56 80 LEU A C 1
ATOM 621 O O . LEU A 1 80 ? 16.347 -14.561 -1.412 1.00 92.56 80 LEU A O 1
ATOM 625 N N . ALA A 1 81 ? 16.723 -12.556 -2.336 1.00 93.00 81 ALA A N 1
ATOM 626 C CA . ALA A 1 81 ? 16.774 -11.837 -1.063 1.00 93.00 81 ALA A CA 1
ATOM 627 C C . ALA A 1 81 ? 15.450 -11.904 -0.270 1.00 93.00 81 ALA A C 1
ATOM 629 O O . ALA A 1 81 ? 15.444 -11.655 0.931 1.00 93.00 81 ALA A O 1
ATOM 630 N N . PHE A 1 82 ? 14.339 -12.260 -0.927 1.00 92.50 82 PHE A N 1
ATOM 631 C CA . PHE A 1 82 ? 13.020 -12.450 -0.319 1.00 92.50 82 PHE A CA 1
ATOM 632 C C . PHE A 1 82 ? 12.642 -13.933 -0.165 1.00 92.50 82 PHE A C 1
ATOM 634 O O . PHE A 1 82 ? 11.462 -14.250 0.003 1.00 92.50 82 PHE A O 1
ATOM 641 N N . PHE A 1 83 ? 13.595 -14.863 -0.306 1.00 91.00 83 PHE A N 1
ATOM 642 C CA . PHE A 1 83 ? 13.328 -16.282 -0.076 1.00 91.00 83 PHE A CA 1
ATOM 643 C C . PHE A 1 83 ? 13.016 -16.516 1.415 1.00 91.00 83 PHE A C 1
ATOM 645 O O . PHE A 1 83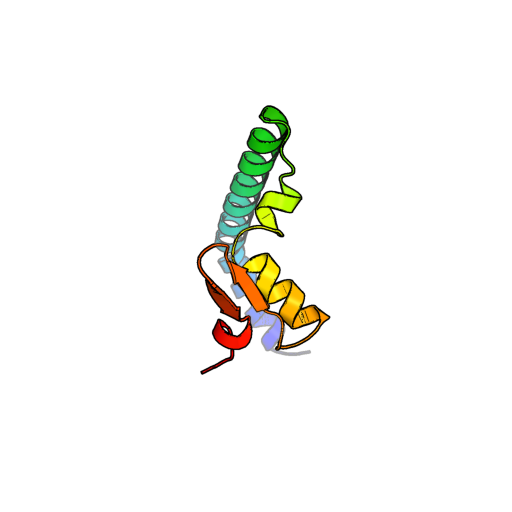 ? 13.713 -15.949 2.260 1.00 91.00 83 PHE A O 1
ATOM 652 N N . PRO A 1 84 ? 11.980 -17.304 1.768 1.00 84.62 84 PRO A N 1
ATOM 653 C CA . PRO A 1 84 ? 11.668 -17.589 3.165 1.00 84.62 84 PRO A CA 1
ATOM 654 C C . PRO A 1 84 ? 12.854 -18.280 3.847 1.00 84.62 84 PRO A C 1
ATOM 656 O O . PRO A 1 84 ? 13.383 -19.254 3.309 1.00 84.62 84 PRO A O 1
ATOM 659 N N . LEU A 1 85 ? 13.265 -17.756 5.004 1.00 72.56 85 LEU A N 1
ATOM 660 C CA . LEU A 1 85 ? 14.312 -18.338 5.851 1.00 72.56 85 LEU A CA 1
ATOM 661 C C . LEU A 1 85 ? 13.788 -19.523 6.668 1.00 72.56 85 LEU A C 1
ATOM 663 O O . LEU A 1 85 ? 12.611 -19.464 7.096 1.00 72.56 85 LEU A O 1
#

Foldseek 3Di:
DDPVVVVVVVVCVVCVVVVVVVVVVVVVVLVVLVVVQVVVVHDSVCVVQPDDCSVLVVCCVVPNFDDWDADPVGDIDGSCVVPDD

Sequence (85 aa):
MTDLGTRTEPALRRAAPALFGYAAVRALGLMTLALWSAGRDKSAYTLLTARWDALWYTRVAELGYGYEVRLPNGDVHSNLAFFPL

pLDDT: mean 90.4, std 10.78, range [51.28, 98.75]